Protein AF-A0AAV5V4Z5-F1 (afdb_monomer_lite)

pLDDT: mean 87.8, std 9.76, range [51.12, 97.62]

Organism: NCBI:txid1538716

Structure (mmCIF, N/CA/C/O backbone):
data_AF-A0AAV5V4Z5-F1
#
_entry.id   AF-A0AAV5V4Z5-F1
#
loop_
_atom_site.group_PDB
_atom_site.id
_atom_site.type_symbol
_atom_site.label_atom_id
_atom_site.label_alt_id
_atom_site.label_comp_id
_atom_site.label_asym_id
_atom_site.label_entity_id
_atom_site.label_seq_id
_atom_site.pdbx_PDB_ins_code
_atom_site.Cartn_x
_atom_site.Cartn_y
_atom_site.Cartn_z
_atom_site.occupancy
_atom_site.B_iso_or_equiv
_atom_site.auth_seq_id
_atom_site.auth_comp_id
_atom_site.auth_asym_id
_atom_site.auth_atom_id
_atom_site.pdbx_PDB_model_num
ATOM 1 N N . GLN A 1 1 ? 28.225 3.531 -16.102 1.00 51.12 1 GLN A N 1
ATOM 2 C CA . GLN A 1 1 ? 28.119 2.062 -16.239 1.00 51.12 1 GLN A CA 1
ATOM 3 C C . GLN A 1 1 ? 26.915 1.603 -15.433 1.00 51.12 1 GLN A C 1
ATOM 5 O O . GLN A 1 1 ? 26.783 2.046 -14.299 1.00 51.12 1 GLN A O 1
ATOM 10 N N . LEU A 1 2 ? 26.040 0.782 -16.015 1.00 75.38 2 LEU A N 1
ATOM 11 C CA . LEU A 1 2 ? 24.963 0.113 -15.281 1.00 75.38 2 LEU A CA 1
ATOM 12 C C . LEU A 1 2 ? 25.567 -1.087 -14.543 1.00 75.38 2 LEU A C 1
ATOM 14 O O . LEU A 1 2 ? 26.319 -1.852 -15.143 1.00 75.38 2 LEU A O 1
ATOM 18 N N . ARG A 1 3 ? 25.282 -1.219 -13.247 1.00 83.88 3 ARG A N 1
ATOM 19 C CA . ARG A 1 3 ? 25.672 -2.374 -12.431 1.00 83.88 3 ARG A CA 1
ATOM 20 C C . ARG A 1 3 ? 24.404 -3.076 -11.972 1.00 83.88 3 ARG A C 1
ATOM 22 O O . ARG A 1 3 ? 23.430 -2.399 -11.651 1.00 83.88 3 ARG A O 1
ATOM 29 N N . ALA A 1 4 ? 24.423 -4.405 -11.966 1.00 86.81 4 ALA A N 1
ATOM 30 C CA . ALA A 1 4 ? 23.351 -5.172 -11.353 1.00 86.81 4 ALA A CA 1
ATOM 31 C C . ALA A 1 4 ? 23.297 -4.857 -9.849 1.00 86.81 4 ALA A C 1
ATOM 33 O O . ALA A 1 4 ? 24.341 -4.696 -9.213 1.00 86.81 4 ALA A O 1
ATOM 34 N N . GLY A 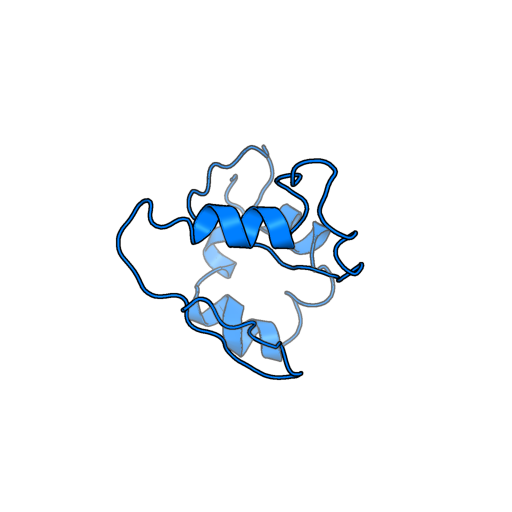1 5 ? 22.082 -4.721 -9.325 1.00 86.75 5 GLY A N 1
ATOM 35 C CA . GLY A 1 5 ? 21.816 -4.714 -7.890 1.00 86.75 5 GLY A CA 1
ATOM 36 C C . GLY A 1 5 ? 21.364 -6.098 -7.440 1.00 86.75 5 GLY A C 1
ATOM 37 O O . GLY A 1 5 ? 21.061 -6.946 -8.279 1.00 86.75 5 GLY A O 1
ATOM 38 N N . ASP A 1 6 ? 21.299 -6.290 -6.130 1.00 86.94 6 ASP A N 1
ATOM 39 C CA . ASP A 1 6 ? 20.791 -7.509 -5.511 1.00 86.94 6 ASP A CA 1
ATOM 40 C C . ASP A 1 6 ? 19.734 -7.155 -4.457 1.00 86.94 6 ASP A C 1
ATOM 42 O O . ASP A 1 6 ? 19.672 -6.006 -4.004 1.00 86.94 6 ASP A O 1
ATOM 46 N N . PHE A 1 7 ? 18.893 -8.125 -4.112 1.00 86.94 7 PHE A N 1
ATOM 47 C CA . PHE A 1 7 ? 17.901 -8.014 -3.046 1.00 86.94 7 PHE A CA 1
ATOM 48 C C . PHE A 1 7 ? 18.242 -9.021 -1.955 1.00 86.94 7 PHE A C 1
ATOM 50 O O . PHE A 1 7 ? 18.306 -10.218 -2.234 1.00 86.94 7 PHE A O 1
ATOM 57 N N . SER A 1 8 ? 18.381 -8.557 -0.715 1.00 90.06 8 SER A N 1
ATOM 58 C CA . SER A 1 8 ? 18.545 -9.444 0.436 1.00 90.06 8 SER A CA 1
ATOM 59 C C . SER A 1 8 ? 17.306 -9.431 1.327 1.00 90.06 8 SER A C 1
ATOM 61 O O . SER A 1 8 ? 16.500 -8.493 1.326 1.00 90.06 8 SER A O 1
ATOM 63 N N . ASP A 1 9 ? 17.159 -10.487 2.121 1.00 88.75 9 ASP A N 1
ATOM 64 C CA . ASP A 1 9 ? 16.077 -10.585 3.092 1.00 88.75 9 ASP A CA 1
ATOM 65 C C . ASP A 1 9 ? 16.171 -9.471 4.143 1.00 88.75 9 ASP A C 1
ATOM 67 O O . ASP A 1 9 ? 17.246 -9.126 4.631 1.00 88.75 9 ASP A O 1
ATOM 71 N N . SER A 1 10 ? 15.010 -8.952 4.552 1.00 91.94 10 SER A N 1
ATOM 72 C CA . SER A 1 10 ? 14.879 -7.909 5.584 1.00 91.94 10 SER A CA 1
ATOM 73 C C . SER A 1 10 ? 15.520 -6.554 5.241 1.00 91.94 10 SER A C 1
ATOM 75 O O . SER A 1 10 ? 15.803 -5.762 6.141 1.00 91.94 10 SER A O 1
ATOM 77 N N . GLU A 1 11 ? 15.705 -6.245 3.956 1.00 93.50 11 GLU A N 1
ATOM 78 C CA . GLU A 1 11 ? 16.225 -4.950 3.510 1.00 93.50 11 GLU A CA 1
ATOM 79 C C . GLU A 1 11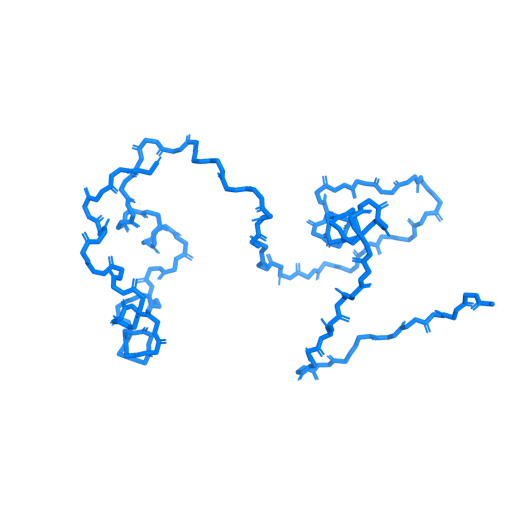 ? 15.127 -3.951 3.128 1.00 93.50 11 GLU A C 1
ATOM 81 O O . GLU A 1 11 ? 14.063 -4.295 2.608 1.00 93.50 11 GLU A O 1
ATOM 86 N N . ILE A 1 12 ? 15.424 -2.666 3.341 1.00 93.94 12 ILE A N 1
ATOM 87 C CA . ILE A 1 12 ? 14.612 -1.554 2.844 1.00 93.94 12 ILE A CA 1
ATOM 88 C C . ILE A 1 12 ? 15.398 -0.848 1.744 1.00 93.94 12 ILE A C 1
ATOM 90 O O . ILE A 1 12 ? 16.428 -0.228 2.001 1.00 93.94 12 ILE A O 1
ATOM 94 N N . ILE A 1 13 ? 14.874 -0.895 0.519 1.00 92.44 13 ILE A N 1
ATOM 95 C CA . ILE A 1 13 ? 15.482 -0.246 -0.645 1.00 92.44 13 ILE A CA 1
ATOM 96 C C . ILE A 1 13 ? 14.723 1.038 -0.974 1.00 92.44 13 ILE A C 1
ATOM 98 O O . ILE A 1 13 ? 13.520 1.027 -1.245 1.00 92.44 13 ILE A O 1
ATOM 102 N N . VAL A 1 14 ? 15.444 2.160 -0.992 1.00 94.19 14 VAL A N 1
ATOM 103 C CA . VAL A 1 14 ? 14.888 3.475 -1.330 1.00 94.19 14 VAL A CA 1
ATOM 104 C C . VAL A 1 14 ? 15.173 3.803 -2.796 1.00 94.19 14 VAL A C 1
ATOM 106 O O . VAL A 1 14 ? 16.324 3.891 -3.213 1.00 94.19 14 VAL A O 1
ATOM 109 N N . MET A 1 15 ? 14.121 4.045 -3.584 1.00 92.31 15 MET A N 1
ATOM 110 C CA . MET A 1 15 ? 14.238 4.511 -4.972 1.00 92.31 15 MET A CA 1
ATOM 111 C C . MET A 1 15 ? 14.045 6.030 -5.056 1.00 92.31 15 MET A C 1
ATOM 113 O O . MET A 1 15 ? 12.926 6.528 -4.924 1.00 92.31 15 MET A O 1
ATOM 117 N N . LEU A 1 16 ? 15.119 6.770 -5.338 1.00 93.19 16 LEU A N 1
ATOM 118 C CA . LEU A 1 16 ? 15.099 8.227 -5.526 1.00 93.19 16 LEU A CA 1
ATOM 119 C C . LEU A 1 16 ? 15.266 8.611 -7.004 1.00 93.19 16 LEU A C 1
ATOM 121 O O . LEU A 1 16 ? 15.846 7.876 -7.798 1.00 93.19 16 LEU A O 1
ATOM 125 N N . GLY A 1 17 ? 14.735 9.774 -7.385 1.00 93.25 17 GLY A N 1
ATOM 126 C CA . GLY A 1 17 ? 14.886 10.353 -8.725 1.00 93.25 17 GLY A CA 1
ATOM 127 C C . GLY A 1 17 ? 13.672 11.175 -9.153 1.00 93.25 17 GLY A C 1
ATOM 128 O O . GLY A 1 17 ? 12.603 11.060 -8.551 1.00 93.25 17 GLY A O 1
ATOM 129 N N . ASN A 1 18 ? 13.804 11.958 -10.224 1.00 95.25 18 ASN A N 1
ATOM 130 C CA . ASN A 1 18 ? 12.727 12.802 -10.756 1.00 95.25 18 ASN A CA 1
ATOM 131 C C . ASN A 1 18 ? 11.496 11.997 -11.203 1.00 95.25 18 ASN A C 1
ATOM 133 O O . ASN A 1 18 ? 11.549 10.785 -11.422 1.00 95.25 18 ASN A O 1
ATOM 137 N N . ASN A 1 19 ? 10.358 12.664 -11.373 1.00 91.56 19 ASN A N 1
ATOM 138 C CA . ASN A 1 19 ? 9.221 12.039 -12.048 1.00 91.56 19 ASN A CA 1
ATOM 139 C C . ASN A 1 19 ? 9.633 11.580 -13.456 1.00 91.56 19 ASN A C 1
ATOM 141 O O . ASN A 1 19 ? 10.528 12.155 -14.070 1.00 91.56 19 ASN A O 1
ATOM 145 N N . SER A 1 20 ? 9.007 10.507 -13.937 1.00 91.06 20 SER A N 1
ATOM 146 C CA . SER A 1 20 ? 9.292 9.914 -15.253 1.00 91.06 20 SER A CA 1
ATOM 147 C C . SER A 1 20 ? 10.668 9.248 -15.415 1.00 91.06 20 SER A C 1
ATOM 149 O O . SER A 1 20 ? 11.015 8.849 -16.518 1.00 91.06 20 SER A O 1
ATOM 151 N N . THR A 1 21 ? 11.418 9.009 -14.331 1.00 92.38 21 THR A N 1
ATOM 152 C CA . THR A 1 21 ? 12.675 8.226 -14.373 1.00 92.38 21 THR A CA 1
ATOM 153 C C . THR A 1 21 ? 12.475 6.704 -14.320 1.00 92.38 21 THR A C 1
ATOM 155 O O . THR A 1 21 ? 13.426 5.965 -14.097 1.00 92.38 21 THR A O 1
ATOM 158 N N . GLY A 1 22 ? 11.239 6.215 -14.463 1.00 90.75 22 GLY A N 1
ATOM 159 C CA . GLY A 1 22 ? 10.946 4.777 -14.528 1.00 90.75 22 GLY A CA 1
ATOM 160 C C . GLY A 1 22 ? 10.711 4.058 -13.193 1.00 90.75 22 GLY A C 1
ATOM 161 O O . GLY A 1 22 ? 10.407 2.872 -13.214 1.00 90.75 22 GLY A O 1
ATOM 162 N N . LYS A 1 23 ? 10.749 4.740 -12.037 1.00 94.25 23 LYS A N 1
ATOM 163 C CA . LYS A 1 23 ? 10.525 4.111 -10.710 1.00 94.25 23 LYS A CA 1
ATOM 164 C C . LYS A 1 23 ? 9.211 3.321 -10.621 1.00 94.25 23 LYS A C 1
ATOM 166 O O . LYS A 1 23 ? 9.193 2.151 -10.261 1.00 94.25 23 LYS A O 1
ATOM 171 N N . THR A 1 24 ? 8.093 3.947 -10.995 1.00 92.69 24 THR A N 1
ATOM 172 C CA . THR A 1 24 ? 6.777 3.285 -10.986 1.00 92.69 24 THR A CA 1
ATOM 173 C C . THR A 1 24 ? 6.706 2.144 -11.999 1.00 92.69 24 THR A C 1
ATOM 175 O O . THR A 1 24 ? 6.071 1.129 -11.729 1.00 92.69 24 THR A O 1
ATOM 178 N N . THR A 1 25 ? 7.365 2.296 -13.150 1.00 91.75 25 THR A N 1
ATOM 179 C CA . THR A 1 25 ? 7.458 1.259 -14.185 1.00 91.75 25 THR A CA 1
ATOM 180 C C . THR A 1 25 ? 8.197 0.034 -13.656 1.00 91.75 25 THR A C 1
ATOM 182 O O . THR A 1 25 ? 7.689 -1.073 -13.788 1.00 91.75 25 THR A O 1
ATOM 185 N N . MET A 1 26 ? 9.329 0.233 -12.976 1.00 90.00 26 MET A N 1
ATOM 186 C CA . MET A 1 26 ? 10.110 -0.839 -12.358 1.00 90.00 26 MET A CA 1
ATOM 187 C C . MET A 1 26 ? 9.291 -1.615 -11.319 1.00 90.00 26 MET A C 1
ATOM 189 O O . MET A 1 26 ? 9.253 -2.839 -11.374 1.00 90.00 26 MET A O 1
ATOM 193 N N . ILE A 1 27 ? 8.557 -0.929 -10.434 1.00 91.19 27 ILE A N 1
ATOM 194 C CA . ILE A 1 27 ? 7.687 -1.606 -9.455 1.00 91.19 27 ILE A CA 1
ATOM 195 C C . ILE A 1 27 ? 6.582 -2.412 -10.157 1.00 91.19 27 ILE A C 1
ATOM 197 O O . ILE A 1 27 ? 6.315 -3.539 -9.762 1.00 91.19 27 ILE A O 1
ATOM 201 N N . ARG A 1 28 ? 5.961 -1.878 -11.219 1.00 90.00 28 ARG A N 1
ATOM 202 C CA . ARG A 1 28 ? 4.923 -2.603 -11.979 1.00 90.00 28 ARG A CA 1
ATOM 203 C C . ARG A 1 28 ? 5.453 -3.843 -12.689 1.00 90.00 28 ARG A C 1
ATOM 205 O O . ARG A 1 28 ? 4.708 -4.807 -12.838 1.00 90.00 28 ARG A O 1
ATOM 212 N N . ILE A 1 29 ? 6.706 -3.807 -13.137 1.00 88.56 29 ILE A N 1
ATOM 213 C CA . ILE A 1 29 ? 7.384 -4.980 -13.688 1.00 88.56 29 ILE A CA 1
ATOM 214 C C . ILE A 1 29 ? 7.547 -6.023 -12.585 1.00 88.56 29 ILE A C 1
ATOM 216 O O . ILE A 1 29 ? 7.076 -7.140 -12.755 1.00 88.56 29 ILE A O 1
ATOM 220 N N . LEU A 1 30 ? 8.098 -5.637 -11.427 1.00 87.19 30 LEU A N 1
ATOM 221 C CA . LEU A 1 30 ? 8.283 -6.543 -10.286 1.00 87.19 30 LEU A CA 1
ATOM 222 C C . LEU A 1 30 ? 6.968 -7.182 -9.824 1.00 87.19 30 LEU A C 1
ATOM 224 O O . LEU A 1 30 ? 6.945 -8.370 -9.535 1.00 87.19 30 LEU A O 1
ATOM 228 N N . THR A 1 31 ? 5.862 -6.432 -9.803 1.00 87.31 31 THR A N 1
ATOM 229 C CA . THR A 1 31 ? 4.540 -6.965 -9.427 1.00 87.31 31 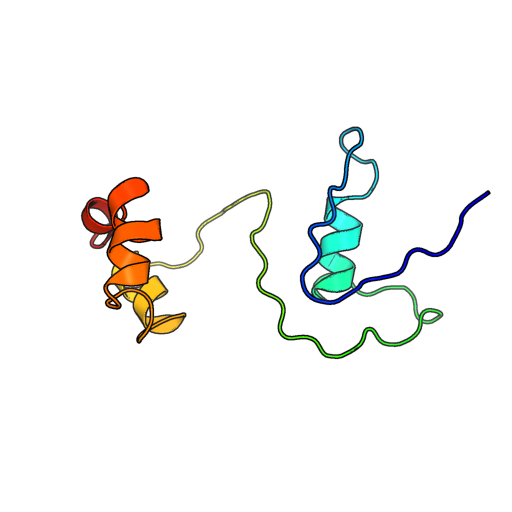THR A CA 1
ATOM 230 C C . THR A 1 31 ? 3.892 -7.828 -10.518 1.00 87.31 31 THR A C 1
ATOM 232 O O . THR A 1 31 ? 2.758 -8.264 -10.340 1.00 87.31 31 THR A O 1
ATOM 235 N N . GLY A 1 32 ? 4.521 -7.984 -11.688 1.00 85.75 32 GLY A N 1
ATOM 236 C CA . GLY A 1 32 ? 3.944 -8.652 -12.860 1.00 85.75 32 GLY A CA 1
ATOM 237 C C . GLY A 1 32 ? 2.813 -7.875 -13.552 1.00 85.75 32 GLY A C 1
ATOM 238 O O . GLY A 1 32 ? 2.192 -8.385 -14.483 1.00 85.75 32 GLY A O 1
ATOM 239 N N . ALA A 1 33 ? 2.539 -6.635 -13.134 1.00 85.38 33 ALA A N 1
ATOM 240 C CA . ALA A 1 33 ? 1.489 -5.792 -13.714 1.00 85.38 33 ALA A CA 1
ATOM 241 C C . ALA A 1 33 ? 1.894 -5.192 -15.072 1.00 85.38 33 ALA A C 1
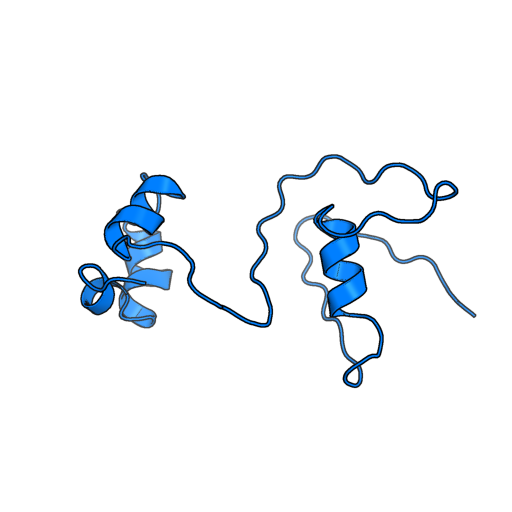ATOM 243 O O . ALA A 1 33 ? 1.034 -4.742 -15.830 1.00 85.38 33 ALA A O 1
ATOM 244 N N . LEU A 1 34 ? 3.194 -5.163 -15.374 1.00 86.62 34 LEU A N 1
ATOM 245 C CA . LEU A 1 34 ? 3.744 -4.790 -16.672 1.00 86.62 34 LEU A CA 1
ATOM 246 C C . LEU A 1 34 ? 4.697 -5.889 -17.145 1.00 86.62 34 LEU A C 1
ATOM 248 O O . LEU A 1 34 ? 5.662 -6.208 -16.457 1.00 86.62 34 LEU A O 1
ATOM 252 N N . LYS A 1 35 ? 4.431 -6.458 -18.322 1.00 82.75 35 LYS A N 1
ATOM 253 C CA . LYS A 1 35 ? 5.305 -7.465 -18.930 1.00 82.75 35 LYS A CA 1
ATOM 254 C C . LYS A 1 35 ? 6.501 -6.788 -19.597 1.00 82.75 35 LYS A C 1
ATOM 256 O O . LYS A 1 35 ? 6.344 -5.737 -20.214 1.00 82.75 35 LYS A O 1
ATOM 261 N N . LEU A 1 36 ? 7.672 -7.400 -19.460 1.00 80.38 36 LEU A N 1
ATOM 262 C CA . LEU A 1 36 ? 8.849 -7.060 -20.252 1.00 80.38 36 LEU A CA 1
ATOM 263 C C . LEU A 1 36 ? 8.740 -7.695 -21.640 1.00 80.38 36 LEU A C 1
ATOM 265 O O . LEU A 1 36 ? 8.024 -8.682 -21.827 1.00 80.38 36 LEU A O 1
ATOM 269 N N . ASP A 1 37 ? 9.474 -7.139 -22.597 1.00 78.56 37 ASP A N 1
ATOM 270 C CA . ASP A 1 37 ? 9.629 -7.759 -23.908 1.00 78.56 37 ASP A CA 1
ATOM 271 C C . ASP A 1 37 ? 10.325 -9.125 -23.769 1.00 78.56 37 ASP A C 1
ATOM 273 O O . ASP A 1 37 ? 11.074 -9.364 -22.817 1.00 78.56 37 ASP A O 1
ATOM 277 N N . ALA A 1 38 ? 10.051 -10.029 -24.716 1.00 60.19 38 ALA A N 1
ATOM 278 C CA . ALA A 1 38 ? 10.272 -11.483 -24.645 1.00 60.19 38 ALA A CA 1
ATOM 279 C C . ALA A 1 38 ? 11.724 -11.965 -24.413 1.00 60.19 38 ALA A C 1
ATOM 281 O O . ALA A 1 38 ? 11.987 -13.165 -24.431 1.00 60.19 38 ALA A O 1
ATOM 282 N N . THR A 1 39 ? 12.674 -11.055 -24.222 1.00 61.09 39 THR A N 1
ATOM 283 C CA . THR A 1 39 ? 14.101 -11.325 -24.025 1.00 61.09 39 THR A CA 1
ATOM 284 C C . THR A 1 39 ? 14.538 -11.351 -22.560 1.00 61.09 39 THR A C 1
ATOM 286 O O . THR A 1 39 ? 15.687 -11.703 -22.295 1.00 61.09 39 THR A O 1
ATOM 289 N N . PHE A 1 40 ? 13.665 -11.011 -21.606 1.00 60.94 40 PHE A N 1
ATOM 290 C CA . PHE A 1 40 ? 13.998 -11.036 -20.179 1.00 60.94 40 PHE A CA 1
ATOM 291 C C . PHE A 1 40 ? 13.434 -12.271 -19.471 1.00 60.94 40 PHE A C 1
ATOM 293 O O . PHE A 1 40 ? 12.286 -12.659 -19.674 1.00 60.94 40 PHE A O 1
ATOM 300 N N . SER A 1 41 ? 14.282 -12.877 -18.637 1.00 60.06 41 SER A N 1
ATOM 301 C CA . SER A 1 41 ? 13.984 -14.028 -17.784 1.00 60.06 41 SER A CA 1
ATOM 302 C C . SER A 1 41 ? 12.719 -13.819 -16.955 1.00 60.06 41 SER A C 1
ATOM 304 O O . SER A 1 41 ? 12.459 -12.710 -16.482 1.00 60.06 41 SER A O 1
ATOM 306 N N . GLU A 1 42 ? 11.967 -14.898 -16.740 1.00 64.88 42 GLU A N 1
ATOM 307 C CA . GLU A 1 42 ? 10.806 -14.899 -15.855 1.00 64.88 42 GLU A CA 1
ATOM 308 C C . GLU A 1 42 ? 11.192 -14.367 -14.469 1.00 64.88 42 GLU A C 1
ATOM 310 O O . GLU A 1 42 ? 12.191 -14.780 -13.877 1.00 64.88 42 GLU A O 1
ATOM 315 N N . LEU A 1 43 ? 10.414 -13.406 -13.966 1.00 70.31 43 LEU A N 1
ATOM 316 C CA . LEU A 1 43 ? 10.569 -12.922 -12.600 1.00 70.31 43 LEU A CA 1
ATOM 317 C C . LEU A 1 43 ? 10.249 -14.069 -11.631 1.00 70.31 43 LEU A C 1
ATOM 319 O O . LEU A 1 43 ? 9.283 -14.802 -11.871 1.00 70.31 43 LEU A O 1
ATOM 323 N N . PRO A 1 44 ? 11.008 -14.224 -10.533 1.00 71.06 44 PRO A N 1
ATOM 324 C CA . PRO A 1 44 ? 10.695 -15.230 -9.530 1.00 71.06 44 PRO A CA 1
ATOM 325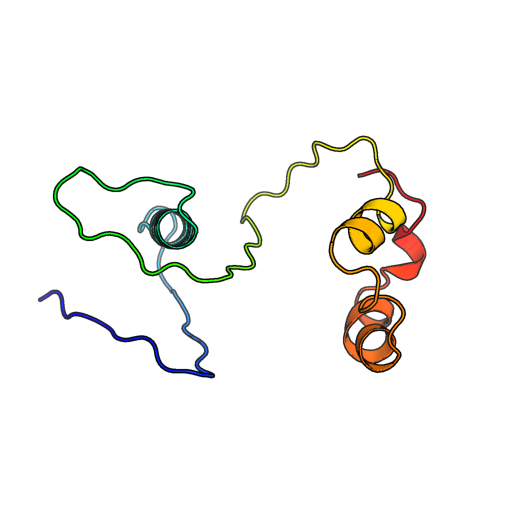 C C . PRO A 1 44 ? 9.270 -15.026 -9.001 1.00 71.06 44 PRO A C 1
ATOM 327 O O . PRO A 1 44 ? 8.816 -13.895 -8.814 1.00 71.06 44 PRO A O 1
ATOM 330 N N . GLN A 1 45 ? 8.549 -16.123 -8.758 1.00 71.19 45 GLN A N 1
ATOM 331 C CA . GLN A 1 45 ? 7.229 -16.046 -8.138 1.00 71.19 45 GLN A CA 1
ATOM 332 C C . GLN A 1 45 ? 7.384 -15.625 -6.676 1.00 71.19 45 GLN A C 1
ATOM 334 O O . GLN A 1 45 ? 7.839 -16.398 -5.838 1.00 71.19 45 GLN A O 1
ATOM 339 N N . MET A 1 46 ? 6.998 -14.386 -6.378 1.00 75.31 46 MET A N 1
ATOM 340 C CA . MET A 1 46 ? 7.033 -13.811 -5.034 1.00 75.31 46 MET A CA 1
ATOM 341 C C . MET A 1 46 ? 5.626 -13.362 -4.635 1.00 75.31 46 MET A C 1
ATOM 343 O O . MET A 1 46 ? 4.863 -12.863 -5.464 1.00 75.31 46 MET A O 1
ATOM 347 N N . SER A 1 47 ? 5.283 -13.496 -3.353 1.00 85.00 47 SER A N 1
ATOM 348 C CA . SER A 1 47 ? 4.066 -12.890 -2.809 1.00 85.00 47 SER A CA 1
ATOM 349 C C . SER A 1 47 ? 4.307 -11.397 -2.597 1.00 85.00 47 SER A C 1
ATOM 351 O O . SER A 1 47 ? 5.007 -11.001 -1.666 1.00 85.00 47 SER A O 1
ATOM 353 N N . ILE A 1 48 ? 3.738 -10.561 -3.465 1.00 88.00 48 ILE A N 1
ATOM 354 C CA . ILE A 1 48 ? 3.986 -9.116 -3.473 1.00 88.00 48 ILE A CA 1
ATOM 355 C C . ILE A 1 48 ? 2.754 -8.368 -2.967 1.00 88.00 48 ILE A C 1
ATOM 357 O O . ILE A 1 48 ? 1.666 -8.489 -3.527 1.00 88.00 48 ILE A O 1
ATOM 361 N N . SER A 1 49 ? 2.941 -7.531 -1.945 1.00 91.88 49 SER A N 1
ATOM 362 C CA . SER A 1 49 ? 1.952 -6.529 -1.538 1.00 91.88 49 SER A CA 1
ATOM 363 C C . SER A 1 49 ? 2.261 -5.201 -2.227 1.00 91.88 49 SER A C 1
ATOM 365 O O . SER A 1 49 ? 3.347 -4.646 -2.060 1.00 91.88 49 SER A O 1
ATOM 367 N N . TYR A 1 50 ? 1.324 -4.692 -3.030 1.00 91.44 50 TYR A N 1
ATOM 368 C CA . TYR A 1 50 ? 1.521 -3.491 -3.843 1.00 91.44 50 TYR A CA 1
ATOM 369 C C . TYR A 1 50 ? 0.543 -2.377 -3.467 1.00 91.44 50 TYR A C 1
ATOM 371 O O . TYR A 1 50 ? -0.672 -2.543 -3.552 1.00 91.44 50 TYR A O 1
ATOM 379 N N . LYS A 1 51 ? 1.083 -1.200 -3.125 1.00 91.62 51 LYS A N 1
ATOM 380 C CA . LYS A 1 51 ? 0.317 0.036 -2.920 1.00 91.62 51 LYS A CA 1
ATOM 381 C C . LYS A 1 51 ? 0.536 0.989 -4.108 1.00 91.62 51 LYS A C 1
ATOM 383 O O . LYS A 1 51 ? 1.637 1.526 -4.245 1.00 91.62 51 LYS A O 1
ATOM 388 N N . PRO A 1 52 ? -0.466 1.221 -4.977 1.00 89.25 52 PRO A N 1
ATOM 389 C CA . PRO A 1 52 ? -0.298 2.070 -6.154 1.00 89.25 52 PRO A CA 1
ATOM 390 C C . PRO A 1 52 ? -0.133 3.551 -5.785 1.00 89.25 52 PRO A C 1
ATOM 392 O O . PRO A 1 52 ? -0.722 4.039 -4.825 1.00 89.25 52 PRO A O 1
ATOM 395 N N . GLN A 1 53 ? 0.626 4.290 -6.605 1.00 87.12 53 GLN A N 1
ATOM 396 C CA . GLN A 1 53 ? 0.857 5.734 -6.423 1.00 87.12 53 GLN A CA 1
ATOM 397 C C . GLN A 1 53 ? -0.434 6.563 -6.541 1.00 87.12 53 GLN A C 1
ATOM 399 O O . GLN A 1 53 ? -0.590 7.567 -5.853 1.00 87.12 53 GLN A O 1
ATOM 404 N N . LYS A 1 54 ? -1.343 6.168 -7.444 1.00 87.25 54 LYS A N 1
ATOM 405 C CA . LYS A 1 54 ? -2.679 6.756 -7.591 1.00 87.25 54 LYS A CA 1
ATOM 406 C C . LYS A 1 54 ? -3.697 5.738 -7.104 1.00 87.25 54 LYS A C 1
ATOM 408 O O . LYS A 1 54 ? -3.741 4.627 -7.630 1.00 87.25 54 LYS A O 1
ATOM 413 N N . ILE A 1 55 ? -4.492 6.131 -6.119 1.00 85.56 55 ILE A N 1
ATOM 414 C CA . ILE A 1 55 ? -5.576 5.317 -5.582 1.00 85.56 55 ILE A CA 1
ATOM 415 C C . ILE A 1 55 ? -6.858 5.818 -6.237 1.00 85.56 55 ILE A C 1
ATOM 417 O O . ILE A 1 55 ? -7.201 6.992 -6.129 1.00 85.56 55 ILE A O 1
ATOM 421 N N . SER A 1 56 ? -7.530 4.930 -6.955 1.00 82.06 56 SER A N 1
ATOM 422 C CA . SER A 1 56 ? -8.858 5.177 -7.504 1.00 82.06 56 SER A CA 1
ATOM 423 C C . SER A 1 56 ? -9.721 4.002 -7.079 1.00 82.06 56 SER A C 1
ATOM 425 O O . SER A 1 56 ? -9.494 2.896 -7.582 1.00 82.06 56 SER A O 1
ATOM 427 N N . PRO A 1 57 ? -10.628 4.209 -6.118 1.00 74.88 57 PRO A N 1
ATOM 428 C CA . PRO A 1 57 ? -11.568 3.184 -5.715 1.00 74.88 57 PRO A CA 1
ATOM 429 C C . PRO A 1 57 ? -12.373 2.666 -6.901 1.00 74.88 57 PRO A C 1
ATOM 431 O O . PRO A 1 57 ? -12.684 3.414 -7.828 1.00 74.88 57 PRO A O 1
ATOM 434 N N . LYS A 1 58 ? -12.665 1.368 -6.893 1.00 71.88 58 LYS A N 1
ATOM 435 C CA . LYS A 1 58 ? -13.510 0.720 -7.908 1.00 71.88 58 LYS A CA 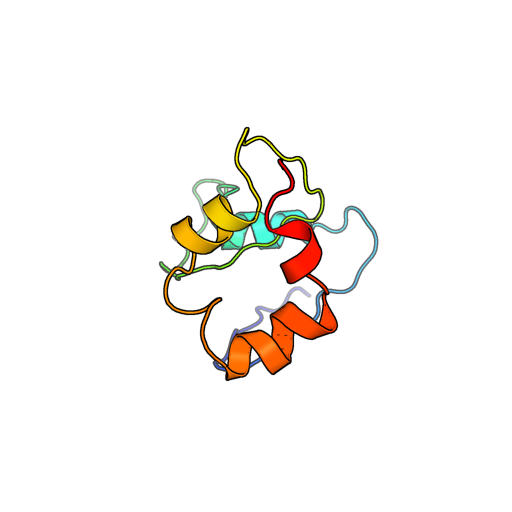1
ATOM 436 C C . LYS A 1 58 ? -14.581 -0.178 -7.290 1.00 71.88 58 LYS A C 1
ATOM 438 O O . LYS A 1 58 ? -15.256 -0.888 -8.025 1.00 71.88 58 LYS A O 1
ATOM 443 N N . SER A 1 59 ? -14.662 -0.225 -5.965 1.00 70.94 59 SER A N 1
ATOM 444 C CA . SER A 1 59 ? -15.448 -1.208 -5.229 1.00 70.94 59 SER A CA 1
ATOM 445 C C . SER A 1 59 ? -16.570 -0.513 -4.487 1.00 70.94 59 SER A C 1
ATOM 447 O O . SER A 1 59 ? -16.294 0.240 -3.572 1.00 70.94 59 SER A O 1
ATOM 449 N N . GLU A 1 60 ? -17.819 -0.852 -4.769 1.00 80.81 60 GLU A N 1
ATOM 450 C CA . GLU A 1 60 ? -18.967 -0.393 -3.976 1.00 80.81 60 GLU A CA 1
ATOM 451 C C . GLU A 1 60 ? -19.053 -1.164 -2.642 1.00 80.81 60 GLU A C 1
ATOM 453 O O . GLU A 1 60 ? -20.038 -1.828 -2.335 1.00 80.81 60 GLU A O 1
ATOM 458 N N . SER A 1 61 ? -17.965 -1.173 -1.869 1.00 90.94 61 SER A N 1
ATOM 459 C CA . SER A 1 61 ? -17.856 -1.904 -0.607 1.00 90.94 61 SER A CA 1
ATOM 460 C C . SER A 1 61 ? -17.336 -0.998 0.498 1.00 90.94 61 SER A C 1
ATOM 462 O O . SER A 1 61 ? -16.663 0.002 0.243 1.00 90.94 61 SER A O 1
ATOM 464 N N . THR A 1 62 ? -17.634 -1.359 1.742 1.00 94.75 62 THR A N 1
ATOM 465 C CA . THR A 1 62 ? -17.142 -0.615 2.898 1.00 94.75 62 THR A CA 1
ATOM 466 C C . THR A 1 62 ? -15.681 -0.938 3.193 1.00 94.75 62 THR A C 1
ATOM 468 O O . THR A 1 62 ? -15.191 -2.034 2.898 1.00 94.75 62 THR A O 1
ATOM 471 N N . VAL A 1 63 ? -14.981 -0.019 3.860 1.00 93.25 63 VAL A N 1
ATOM 472 C CA . VAL A 1 63 ? -13.612 -0.258 4.358 1.00 93.25 63 VAL A CA 1
ATOM 473 C C . VAL A 1 63 ? -13.543 -1.542 5.194 1.00 93.25 63 VAL A C 1
ATOM 475 O O . VAL A 1 63 ? -12.608 -2.331 5.038 1.00 93.25 63 VAL A O 1
ATOM 478 N N . ARG A 1 64 ? -14.552 -1.794 6.039 1.00 94.38 64 ARG A N 1
ATOM 479 C CA . ARG A 1 64 ? -14.672 -3.023 6.836 1.00 94.38 64 ARG A CA 1
ATOM 480 C C . ARG A 1 64 ? -14.663 -4.270 5.961 1.00 94.38 64 ARG A C 1
ATOM 482 O O . ARG A 1 64 ? -13.940 -5.214 6.277 1.00 94.38 64 ARG A O 1
ATOM 489 N N . HIS A 1 65 ? -15.457 -4.278 4.892 1.00 93.75 65 HIS A N 1
ATOM 490 C CA . HIS A 1 65 ? -15.533 -5.420 3.988 1.00 93.75 65 HIS A CA 1
ATOM 491 C C . HIS A 1 65 ? -14.182 -5.681 3.315 1.00 93.75 65 HIS A C 1
ATOM 493 O O . HIS A 1 65 ? -13.690 -6.804 3.376 1.00 93.75 65 HIS A O 1
ATOM 499 N N . MET A 1 66 ? -13.527 -4.644 2.782 1.00 92.31 66 MET A N 1
ATOM 500 C CA . MET A 1 66 ? -12.216 -4.797 2.137 1.00 92.31 66 MET A CA 1
ATOM 501 C C . MET A 1 66 ? -11.132 -5.322 3.089 1.00 92.31 66 MET A C 1
ATOM 503 O O . MET A 1 66 ? -10.335 -6.182 2.711 1.00 92.31 66 MET A O 1
ATOM 507 N N . LEU A 1 67 ? -11.086 -4.828 4.331 1.00 93.44 67 LEU A N 1
ATOM 508 C CA . LEU A 1 67 ? -10.124 -5.318 5.324 1.00 93.44 67 LEU A CA 1
ATOM 509 C C . LEU A 1 67 ? -10.400 -6.775 5.700 1.00 93.44 67 LEU A C 1
ATOM 511 O O . LEU A 1 67 ? -9.460 -7.556 5.840 1.00 93.44 67 LEU A O 1
ATOM 515 N N . HIS A 1 68 ? -11.672 -7.153 5.825 1.00 94.31 68 HIS A N 1
ATOM 516 C CA . HIS A 1 68 ? -12.049 -8.530 6.116 1.00 94.31 68 HIS A CA 1
ATOM 517 C C . HIS A 1 68 ? -11.753 -9.476 4.946 1.00 94.31 68 HIS A C 1
ATOM 519 O O . HIS A 1 68 ? -11.302 -10.592 5.170 1.00 94.31 68 HIS A O 1
ATOM 525 N N . GLU A 1 69 ? -11.933 -9.028 3.704 1.00 93.31 69 GLU A N 1
ATOM 526 C CA . GLU A 1 69 ? -11.613 -9.816 2.511 1.00 93.31 69 GLU A CA 1
ATOM 527 C C . GLU A 1 69 ? -10.102 -10.075 2.386 1.00 93.31 69 GLU A C 1
ATOM 529 O O . GLU A 1 69 ? -9.683 -11.181 2.046 1.00 93.31 69 GLU A O 1
ATOM 534 N N . LYS A 1 70 ? -9.264 -9.064 2.659 1.00 91.94 70 LYS A N 1
ATOM 535 C CA . LYS A 1 70 ? -7.809 -9.167 2.448 1.00 91.94 70 LYS A CA 1
ATOM 536 C C . LYS A 1 70 ? -7.044 -9.704 3.650 1.00 91.94 70 LYS A C 1
ATOM 538 O O . LYS A 1 70 ? -6.058 -10.412 3.460 1.00 91.94 70 LYS A O 1
ATOM 543 N N . ILE A 1 71 ? -7.441 -9.342 4.868 1.00 94.81 71 ILE A N 1
ATOM 544 C CA . ILE A 1 71 ? -6.672 -9.624 6.087 1.00 94.81 71 ILE A CA 1
ATOM 545 C C . ILE A 1 71 ? -7.567 -9.969 7.299 1.00 94.81 71 ILE A C 1
ATOM 547 O O . ILE A 1 71 ? -7.391 -9.381 8.371 1.00 94.81 71 ILE A O 1
ATOM 551 N N . PRO A 1 72 ? -8.487 -10.950 7.189 1.00 95.44 72 PRO A N 1
ATOM 552 C CA . PRO A 1 72 ? -9.566 -11.184 8.162 1.00 95.44 72 PRO A CA 1
ATOM 553 C C . PRO A 1 72 ? -9.087 -11.375 9.605 1.00 95.44 72 PRO A C 1
ATOM 555 O O . PRO A 1 72 ? -9.725 -10.898 10.540 1.00 95.44 72 PRO A O 1
ATOM 558 N N . ASN A 1 73 ? -7.938 -12.030 9.782 1.00 95.38 73 ASN A N 1
ATOM 559 C CA . ASN A 1 73 ? -7.375 -12.345 11.097 1.00 95.38 73 ASN A CA 1
ATOM 560 C C . ASN A 1 73 ? -6.402 -11.275 11.616 1.00 95.38 73 ASN A C 1
ATOM 562 O O . ASN A 1 73 ? -6.068 -11.281 12.798 1.00 95.38 73 ASN A O 1
ATOM 566 N N . MET A 1 74 ? -5.931 -10.365 10.754 1.00 94.50 74 MET A N 1
ATOM 567 C CA . MET A 1 74 ? -4.894 -9.393 11.113 1.00 94.50 74 MET A CA 1
ATOM 568 C C . MET A 1 74 ? -5.483 -8.086 11.638 1.00 94.50 74 MET A C 1
ATOM 570 O O . MET A 1 74 ? -5.053 -7.606 12.678 1.00 94.50 74 MET A O 1
ATOM 574 N N . TYR A 1 75 ? -6.491 -7.511 10.971 1.00 92.25 75 TYR A N 1
ATOM 575 C CA . TYR A 1 75 ? -7.059 -6.235 11.421 1.00 92.25 75 TYR A CA 1
ATOM 576 C C . TYR A 1 75 ? -7.723 -6.266 12.821 1.00 92.25 75 TYR A C 1
ATOM 578 O O . TYR A 1 75 ? -7.723 -5.218 13.473 1.00 92.25 75 TYR A O 1
ATOM 586 N N . PRO A 1 76 ? -8.260 -7.396 13.347 1.00 92.44 76 PRO A N 1
ATOM 587 C CA . PRO A 1 76 ? -8.713 -7.455 14.736 1.00 92.44 76 PRO A CA 1
ATOM 588 C C . PRO A 1 76 ? -7.582 -7.699 15.750 1.00 92.44 76 PRO A C 1
ATOM 590 O O . PRO A 1 76 ? -7.817 -7.496 16.942 1.00 92.44 76 PRO A O 1
ATOM 593 N N . HIS A 1 77 ? -6.389 -8.118 15.308 1.00 96.62 77 HIS A N 1
ATOM 594 C CA . HIS A 1 77 ? -5.259 -8.461 16.174 1.00 96.62 77 HIS A CA 1
ATOM 595 C C . HIS A 1 77 ? -4.765 -7.240 16.964 1.00 96.62 77 HIS A C 1
ATOM 597 O O . HIS A 1 77 ? -4.584 -6.162 16.396 1.00 96.62 77 HIS A O 1
ATOM 603 N N . GLU A 1 78 ? -4.498 -7.399 18.265 1.00 96.06 78 GLU A N 1
ATOM 604 C CA . GLU A 1 78 ? -4.173 -6.270 19.153 1.00 96.06 78 GLU A CA 1
ATOM 605 C C . GLU A 1 78 ? -2.948 -5.478 18.693 1.00 96.06 78 GLU A C 1
ATOM 607 O O . GLU A 1 78 ? -2.994 -4.251 18.659 1.00 96.06 78 GLU A O 1
ATOM 612 N N . GLN A 1 79 ? -1.884 -6.158 18.256 1.00 96.25 79 GLN A N 1
ATOM 613 C CA . GLN A 1 79 ? -0.681 -5.480 17.754 1.00 96.25 79 GLN A CA 1
ATOM 614 C C . GLN A 1 79 ? -0.957 -4.677 16.476 1.00 96.25 79 GLN A C 1
ATOM 616 O O . GLN A 1 79 ? -0.367 -3.622 16.261 1.00 96.25 79 GLN A O 1
ATOM 621 N N . PHE A 1 80 ? -1.869 -5.154 15.623 1.00 96.06 80 PHE A N 1
ATOM 622 C CA . PHE A 1 80 ? -2.238 -4.432 14.408 1.00 96.06 80 PHE A CA 1
ATOM 623 C C . PHE A 1 80 ? -3.151 -3.249 14.734 1.00 96.06 80 PHE A C 1
ATOM 625 O O . PHE A 1 80 ? -3.031 -2.181 14.133 1.00 96.06 80 PHE A O 1
ATOM 632 N N . LYS A 1 81 ? -4.030 -3.396 15.732 1.00 95.31 81 LYS A N 1
ATOM 633 C CA . LYS A 1 81 ? -4.850 -2.287 16.218 1.00 95.31 81 LYS A CA 1
ATOM 634 C C . LYS A 1 81 ? -3.994 -1.151 16.764 1.00 95.31 81 LYS A C 1
ATOM 636 O O . LYS A 1 81 ? -4.121 -0.024 16.291 1.00 95.31 81 LYS A O 1
ATOM 641 N N . THR A 1 82 ? -3.085 -1.459 17.686 1.00 96.81 82 THR A N 1
ATOM 642 C CA . THR A 1 82 ? -2.224 -0.457 18.327 1.00 96.81 82 THR A CA 1
ATOM 643 C C . THR A 1 82 ? -1.200 0.140 17.363 1.00 96.81 82 THR A C 1
ATOM 645 O O . THR A 1 82 ? -0.947 1.341 17.420 1.00 96.81 82 THR A O 1
ATOM 648 N N . GLY A 1 83 ? -0.641 -0.667 16.456 1.00 96.38 83 GLY A N 1
ATOM 649 C CA . GLY A 1 83 ? 0.387 -0.223 15.513 1.00 96.38 83 GLY A CA 1
ATOM 650 C C . GLY A 1 83 ? -0.142 0.452 14.245 1.00 96.38 83 GLY A C 1
ATOM 651 O O . GLY A 1 83 ? 0.573 1.253 13.646 1.00 96.38 83 GLY A O 1
ATOM 652 N N . VAL A 1 84 ? -1.371 0.140 13.816 1.00 95.88 84 VAL A N 1
ATOM 653 C CA . VAL A 1 84 ? -1.898 0.565 12.506 1.00 95.88 84 VAL A CA 1
ATOM 654 C C . VAL A 1 84 ? -3.300 1.162 12.603 1.00 95.88 84 VAL A C 1
ATOM 656 O O . VAL A 1 84 ? -3.497 2.292 12.160 1.00 95.88 84 VAL A O 1
ATOM 659 N N . MET A 1 85 ? -4.276 0.451 13.178 1.00 96.00 85 MET A N 1
ATOM 660 C CA . MET A 1 85 ? -5.685 0.886 13.119 1.00 96.00 85 MET A CA 1
ATOM 661 C C . MET A 1 85 ? -5.930 2.183 13.889 1.00 96.00 85 MET A C 1
ATOM 663 O O . MET A 1 85 ? -6.550 3.103 13.352 1.00 96.00 85 MET A O 1
ATOM 667 N N . THR A 1 86 ? -5.436 2.265 15.126 1.00 95.69 86 THR A N 1
ATOM 668 C CA . THR A 1 86 ? -5.621 3.428 15.998 1.00 95.69 86 THR A CA 1
ATOM 669 C C . THR A 1 86 ? -4.831 4.644 15.500 1.00 95.69 86 THR A C 1
ATOM 671 O O . THR A 1 86 ? -5.453 5.693 15.325 1.00 95.69 86 THR A O 1
ATOM 674 N N . PRO A 1 87 ? -3.519 4.550 15.183 1.00 97.62 87 PRO A N 1
ATOM 675 C CA . PRO A 1 87 ? -2.752 5.710 14.718 1.00 97.62 87 PRO A CA 1
ATOM 676 C C . PRO A 1 87 ? -3.260 6.294 13.395 1.00 97.62 87 PRO A C 1
ATOM 678 O O . PRO A 1 87 ? -3.182 7.502 13.186 1.00 97.62 87 PRO A O 1
ATOM 681 N N . LEU A 1 88 ? -3.800 5.453 12.506 1.00 96.81 88 LEU A N 1
ATOM 682 C CA . LEU A 1 88 ? -4.365 5.879 11.222 1.00 96.81 88 LEU A CA 1
ATOM 683 C C . LEU A 1 88 ? -5.876 6.168 11.283 1.00 96.81 88 LEU A C 1
ATOM 685 O O . LEU A 1 88 ? -6.474 6.460 10.249 1.00 96.81 88 LEU A O 1
ATOM 689 N N . MET A 1 89 ? -6.493 6.083 12.469 1.00 96.56 89 MET A N 1
ATOM 690 C CA . MET A 1 89 ? -7.924 6.328 12.707 1.00 96.56 89 MET A CA 1
ATOM 691 C C . MET A 1 89 ? -8.863 5.508 11.803 1.00 96.56 89 MET A C 1
ATOM 693 O O . MET A 1 89 ? -9.958 5.950 11.451 1.00 96.56 89 MET A O 1
ATOM 697 N N . ILE A 1 90 ? -8.455 4.290 11.433 1.00 95.50 90 ILE A N 1
ATOM 698 C CA . ILE A 1 90 ? -9.187 3.448 10.471 1.00 95.50 90 ILE A CA 1
ATOM 699 C C . ILE A 1 90 ? -10.550 3.023 11.027 1.00 95.50 90 ILE A C 1
ATOM 701 O O . ILE A 1 90 ? -11.502 2.871 10.266 1.00 95.50 90 ILE A O 1
ATOM 705 N N . GLU A 1 91 ? -10.679 2.890 12.348 1.00 92.56 91 GLU A N 1
ATOM 706 C CA . GLU A 1 91 ? -11.935 2.512 13.010 1.00 92.56 91 GLU A CA 1
ATOM 707 C C . GLU A 1 91 ? -13.097 3.450 12.651 1.00 92.56 91 GLU A C 1
ATOM 709 O O . GLU A 1 91 ? -14.218 2.991 12.449 1.00 92.56 91 GLU A O 1
ATOM 714 N N . GLN A 1 92 ? -12.819 4.745 12.468 1.00 95.62 92 GLN A N 1
ATOM 715 C CA . GLN A 1 92 ? -13.816 5.753 12.085 1.00 95.62 92 GLN A CA 1
ATOM 716 C C . GLN A 1 92 ? -14.227 5.666 10.607 1.00 95.62 92 GLN A C 1
ATOM 718 O O . GLN A 1 92 ? -15.202 6.289 10.185 1.00 95.62 92 GLN A O 1
ATOM 723 N N . LEU A 1 93 ? -13.461 4.929 9.800 1.00 94.44 93 LEU A N 1
ATOM 724 C CA . LEU A 1 93 ? -13.680 4.758 8.367 1.00 94.44 93 LEU A CA 1
ATOM 725 C C . LEU A 1 93 ? -14.377 3.435 8.039 1.00 94.44 93 LEU A C 1
ATOM 727 O O . LEU A 1 93 ? -14.770 3.251 6.894 1.00 94.44 93 LEU A O 1
ATOM 731 N N . MET A 1 94 ? -14.540 2.528 9.010 1.00 93.50 94 MET A N 1
ATOM 732 C CA . MET A 1 94 ? -14.982 1.144 8.783 1.00 93.50 94 MET A CA 1
ATOM 733 C C . MET A 1 94 ? -16.294 1.036 8.004 1.00 93.50 94 MET A C 1
ATOM 735 O O . MET A 1 94 ? -16.428 0.147 7.165 1.00 93.50 94 MET A O 1
ATOM 739 N N . ASP A 1 95 ? -17.228 1.951 8.252 1.00 93.75 95 ASP A N 1
ATOM 740 C CA . ASP A 1 95 ? -18.560 1.928 7.645 1.00 93.75 95 ASP A CA 1
ATOM 741 C C . ASP A 1 95 ? -18.670 2.865 6.425 1.00 93.75 95 ASP A C 1
ATOM 743 O O . ASP A 1 95 ? -19.743 2.997 5.844 1.00 93.75 95 ASP A O 1
ATOM 747 N N . ARG A 1 96 ? -17.565 3.505 6.007 1.00 92.06 96 ARG A N 1
ATOM 748 C CA . ARG A 1 96 ? -17.522 4.302 4.774 1.00 92.06 96 ARG A CA 1
ATOM 749 C C . ARG A 1 96 ? -17.372 3.400 3.558 1.00 92.06 96 ARG A C 1
ATOM 751 O O . ARG A 1 96 ? -16.562 2.473 3.571 1.00 92.06 96 ARG A O 1
ATOM 758 N N . GLU A 1 97 ? -18.116 3.728 2.512 1.00 89.50 97 GLU A N 1
ATOM 759 C CA . GLU A 1 97 ? -17.942 3.178 1.168 1.00 89.50 97 GLU A CA 1
ATOM 760 C C . GLU A 1 97 ? -16.692 3.772 0.508 1.00 89.50 97 GLU A C 1
ATOM 762 O O . GLU A 1 97 ? -16.307 4.910 0.810 1.00 89.50 97 GLU A O 1
ATOM 767 N N . VAL A 1 98 ? -16.030 2.973 -0.335 1.00 80.94 98 VAL A N 1
ATOM 768 C CA . VAL A 1 98 ? -14.738 3.310 -0.952 1.00 80.94 98 VAL A CA 1
ATOM 769 C C . VAL A 1 98 ? -14.858 3.600 -2.433 1.00 80.94 98 VAL A C 1
ATOM 771 O O . VAL A 1 98 ? -15.182 2.681 -3.206 1.00 80.94 98 VAL A O 1
#

Sequence (98 aa):
QLRAGDFSDSEIIVMLGNNSTGKTTMIRILTGALKLDATFSELPQMSISYKPQKISPKSESTVRHMLHEKIPNMYPHEQFKTGVMTPLMIEQLMDREV

Secondary structure (DSSP, 8-state):
--------TT--------TTSSHHHHHHHHTTSSPPPTTSPPPP--------SS------SBHHHHHHHH-TTTTTSHHHIIIIITTTTGGGGTT-B-

Foldseek 3Di:
DDDDDDDDPPDDDDDDDDPPPCPLVVVCVQVVVDPDPPPDDDRPDDDDDDDDPDDDDDDQDFPQVVCCVPPVPQCVDPCCCVVPCVVVVCVVRRGPTD

InterPro domains:
  IPR013283 RLI1 [PTHR19248] (2-98)
  IPR027417 P-loop containing nucleoside triphosphate hydrolase [G3DSA:3.40.50.300] (4-97)
  IPR027417 P-loop containing nucleoside triphosphate hydrolase [SSF52540] (6-78)

Radius of gyration: 17.71 Å; chains: 1; bounding box: 47×29×44 Å